Protein AF-A0A7X8VMI7-F1 (afdb_monomer_lite)

Sequence (83 aa):
MKIDELIALAAEQPTRISRRSGVSRSTLKRVKDGTSEPTLSTLREVALALGLDITVHAGAASDPYAAAAARTLIDDSVPENPH

Foldseek 3Di:
DDLLVLLVVCLVCLVQLCVQLVPHSVNSVCVNVVNDDDDPSSSQSSQVSVVHGDDDDDDDPDDPCVVVVVVLVPPPPNPPDDD

Radius of gyration: 20.98 Å; chains: 1; bounding box: 48×22×55 Å

pLDDT: mean 87.64, std 10.99, range [49.16, 96.44]

Structure (mmCIF, N/CA/C/O backbone):
data_AF-A0A7X8VMI7-F1
#
_entry.id   AF-A0A7X8VMI7-F1
#
loop_
_atom_site.group_PDB
_atom_site.id
_atom_site.type_symbol
_atom_site.label_atom_id
_atom_site.label_alt_id
_atom_site.label_comp_id
_atom_site.label_asym_id
_atom_site.label_entity_id
_atom_site.label_seq_id
_atom_site.pdbx_PDB_ins_code
_atom_site.Cartn_x
_atom_site.Cartn_y
_atom_site.Cartn_z
_atom_site.occupancy
_atom_site.B_iso_or_equiv
_atom_site.auth_seq_id
_atom_site.auth_comp_id
_atom_site.auth_asym_id
_atom_site.auth_atom_id
_atom_site.pdbx_PDB_model_num
ATOM 1 N N . MET A 1 1 ? -9.159 0.002 -8.567 1.00 81.94 1 MET A N 1
ATOM 2 C CA . MET A 1 1 ? -8.971 0.906 -7.417 1.00 81.94 1 MET A CA 1
ATOM 3 C C . MET A 1 1 ? -7.480 1.117 -7.218 1.00 81.94 1 MET A C 1
ATOM 5 O O . MET A 1 1 ? -6.743 0.136 -7.249 1.00 81.94 1 MET A O 1
ATOM 9 N N . LYS A 1 2 ? -7.038 2.366 -7.083 1.00 88.81 2 LYS A N 1
ATOM 10 C CA . LYS A 1 2 ? -5.646 2.738 -6.776 1.00 88.81 2 LYS A CA 1
ATOM 11 C C . LYS A 1 2 ? -5.379 2.661 -5.267 1.00 88.81 2 LYS A C 1
ATOM 13 O O . LYS A 1 2 ? -6.319 2.635 -4.474 1.00 88.81 2 LYS A O 1
ATOM 18 N N . ILE A 1 3 ? -4.106 2.659 -4.866 1.00 88.94 3 ILE A N 1
ATOM 19 C CA . ILE A 1 3 ? -3.718 2.669 -3.443 1.00 88.94 3 ILE A CA 1
ATOM 20 C C . ILE A 1 3 ? -4.290 3.907 -2.735 1.00 88.94 3 ILE A C 1
ATOM 22 O O . ILE A 1 3 ? -4.905 3.771 -1.680 1.00 88.94 3 ILE A O 1
ATOM 26 N N . ASP A 1 4 ? -4.188 5.085 -3.351 1.00 89.62 4 ASP A N 1
ATOM 27 C CA . ASP A 1 4 ? -4.686 6.337 -2.762 1.00 89.62 4 ASP A CA 1
ATOM 28 C C . ASP A 1 4 ? -6.200 6.310 -2.516 1.00 89.62 4 ASP A C 1
ATOM 30 O O . ASP A 1 4 ? -6.679 6.790 -1.491 1.00 89.62 4 ASP A O 1
ATOM 34 N N . GLU A 1 5 ? -6.959 5.685 -3.421 1.00 92.75 5 GLU A N 1
ATOM 35 C CA . GLU A 1 5 ? -8.412 5.520 -3.297 1.00 92.75 5 GLU A CA 1
ATOM 36 C C . GLU A 1 5 ? -8.771 4.584 -2.132 1.00 92.75 5 GLU A C 1
ATOM 38 O O . GLU A 1 5 ? -9.664 4.893 -1.341 1.00 92.75 5 GLU A O 1
ATOM 43 N N . LEU A 1 6 ? -8.040 3.472 -1.976 1.00 92.75 6 LEU A N 1
ATOM 44 C CA . LEU A 1 6 ? -8.206 2.550 -0.847 1.00 92.75 6 LEU A CA 1
ATOM 45 C C . LEU A 1 6 ? -7.945 3.258 0.491 1.00 92.75 6 LEU A C 1
ATOM 47 O O . LEU A 1 6 ? -8.701 3.089 1.451 1.00 92.75 6 LEU A O 1
ATOM 51 N N . ILE A 1 7 ? -6.876 4.054 0.561 1.00 92.44 7 ILE A N 1
ATOM 52 C CA . ILE A 1 7 ? -6.499 4.791 1.771 1.00 92.44 7 ILE A CA 1
ATOM 53 C C . ILE A 1 7 ? -7.494 5.915 2.070 1.00 92.44 7 ILE A C 1
ATOM 55 O O . ILE A 1 7 ? -7.844 6.119 3.235 1.00 92.44 7 ILE A O 1
ATOM 59 N N . ALA A 1 8 ? -7.992 6.616 1.050 1.00 92.06 8 ALA A N 1
ATOM 60 C CA . ALA A 1 8 ? -9.029 7.628 1.214 1.00 92.06 8 ALA A CA 1
ATOM 61 C C . ALA A 1 8 ? -10.311 7.021 1.804 1.00 92.06 8 ALA A C 1
ATOM 63 O O . ALA A 1 8 ? -10.803 7.528 2.814 1.00 92.06 8 ALA A O 1
ATOM 64 N N . LEU A 1 9 ? -10.771 5.886 1.263 1.00 93.44 9 LEU A N 1
ATOM 65 C CA . LEU A 1 9 ? -11.929 5.150 1.778 1.00 93.44 9 LEU A CA 1
ATOM 66 C C . LEU A 1 9 ? -11.717 4.702 3.234 1.00 93.44 9 LEU A C 1
ATOM 68 O O . LEU A 1 9 ? -12.597 4.835 4.085 1.00 93.44 9 LEU A O 1
ATOM 72 N N . ALA A 1 10 ? -10.519 4.214 3.560 1.00 91.50 10 ALA A N 1
ATOM 73 C CA . ALA A 1 10 ? -10.170 3.850 4.929 1.00 91.50 10 ALA A CA 1
ATOM 74 C C . ALA A 1 10 ? -10.201 5.053 5.894 1.00 91.50 10 ALA A C 1
ATOM 76 O O . ALA A 1 10 ? -10.578 4.920 7.065 1.00 91.50 10 ALA A O 1
ATOM 77 N N . ALA A 1 11 ? -9.812 6.233 5.408 1.00 88.75 11 ALA A N 1
ATOM 78 C CA . ALA A 1 11 ? -9.737 7.461 6.188 1.00 88.75 11 ALA A CA 1
ATOM 79 C C . ALA A 1 11 ? -11.100 8.110 6.479 1.00 88.75 11 ALA A C 1
ATOM 81 O O . ALA A 1 11 ? -11.156 8.988 7.341 1.00 88.75 11 ALA A O 1
ATOM 82 N N . GLU A 1 12 ? -12.186 7.679 5.832 1.00 91.88 12 GLU A N 1
ATOM 83 C CA . GLU A 1 12 ? -13.553 8.114 6.164 1.00 91.88 12 GLU A CA 1
ATOM 84 C C . GLU A 1 12 ? -13.995 7.612 7.545 1.00 91.88 12 GLU A C 1
ATOM 86 O O . GLU A 1 12 ? -14.756 8.274 8.249 1.00 91.88 12 GLU A O 1
ATOM 91 N N . GLN A 1 13 ? -13.495 6.443 7.966 1.00 92.81 13 GLN A N 1
ATOM 92 C CA . GLN A 1 13 ? -13.853 5.815 9.242 1.00 92.81 13 GLN A CA 1
ATOM 93 C C . GLN A 1 13 ? -12.607 5.364 10.023 1.00 92.81 13 GLN A C 1
ATOM 95 O O . GLN A 1 13 ? -12.459 4.181 10.354 1.00 92.81 13 GLN A O 1
ATOM 100 N N . PRO A 1 14 ? -11.709 6.296 10.389 1.00 90.56 14 PRO A N 1
ATOM 101 C CA . PRO A 1 14 ? -10.354 5.976 10.834 1.00 90.56 14 PRO A CA 1
ATOM 102 C C . PRO A 1 14 ? -10.333 5.182 12.144 1.00 90.56 14 PRO A C 1
ATOM 104 O O . PRO A 1 14 ? -9.495 4.305 12.330 1.00 90.56 14 PRO A O 1
ATOM 107 N N . THR A 1 15 ? -11.277 5.437 13.054 1.00 95.06 15 THR A N 1
ATOM 108 C CA . THR A 1 15 ? -11.412 4.673 14.304 1.00 95.06 15 THR A CA 1
ATOM 109 C C . THR A 1 15 ? -11.854 3.233 14.045 1.00 95.06 15 THR A C 1
ATOM 111 O O . THR A 1 15 ? -11.328 2.307 14.663 1.00 95.06 15 THR A O 1
ATOM 114 N N . ARG A 1 16 ? -12.803 3.027 13.123 1.00 95.56 16 ARG A N 1
ATOM 115 C CA . ARG A 1 16 ? -13.336 1.697 12.796 1.00 95.56 16 ARG A CA 1
ATOM 116 C C . ARG A 1 16 ? -12.288 0.858 12.075 1.00 95.56 16 ARG A C 1
ATOM 118 O O . ARG A 1 16 ? -12.077 -0.292 12.453 1.00 95.56 16 ARG A O 1
ATOM 125 N N . ILE A 1 17 ? -11.615 1.446 11.086 1.00 96.31 17 ILE A N 1
ATOM 126 C CA . ILE A 1 17 ? -10.548 0.772 10.346 1.00 96.31 17 ILE A CA 1
ATOM 127 C C . ILE A 1 17 ? -9.389 0.450 11.270 1.00 96.31 17 ILE A C 1
ATOM 129 O O . ILE A 1 17 ? -8.998 -0.706 11.327 1.00 96.31 17 ILE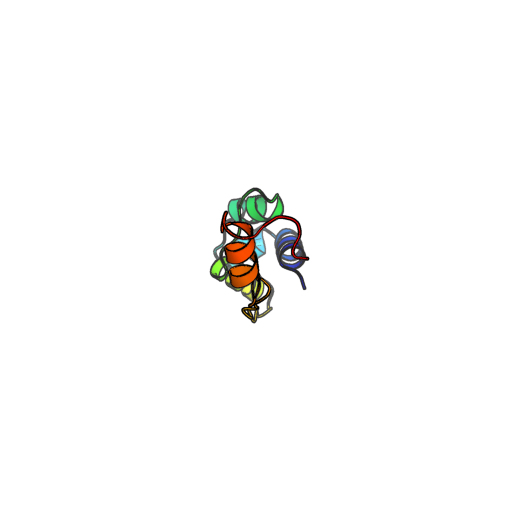 A O 1
ATOM 133 N N . SER A 1 18 ? -8.925 1.407 12.077 1.00 96.06 18 SER A N 1
ATOM 134 C CA . SER A 1 18 ? -7.794 1.168 12.975 1.00 96.06 18 SER A CA 1
ATOM 135 C C . SER A 1 18 ? -8.020 -0.005 13.934 1.00 96.06 18 SER A C 1
ATOM 137 O O . SER A 1 18 ? -7.121 -0.813 14.149 1.00 96.06 18 SER A O 1
ATOM 139 N N . ARG A 1 19 ? -9.243 -0.152 14.462 1.00 9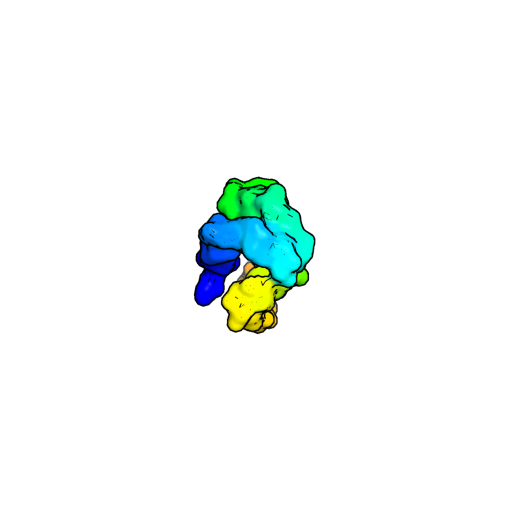6.12 19 ARG A N 1
ATOM 140 C CA . ARG A 1 19 ? -9.612 -1.290 15.319 1.00 96.12 19 ARG A CA 1
ATOM 141 C C . ARG A 1 19 ? -9.668 -2.622 14.572 1.00 96.12 19 ARG A C 1
ATOM 143 O O . ARG A 1 19 ? -9.410 -3.650 15.183 1.00 96.12 19 ARG A O 1
ATOM 150 N N . ARG A 1 20 ? -10.066 -2.614 13.298 1.00 96.44 20 ARG A N 1
ATOM 151 C CA . ARG A 1 20 ? -10.276 -3.829 12.496 1.00 96.44 20 ARG A CA 1
ATOM 152 C C . ARG A 1 20 ? -9.015 -4.314 11.788 1.00 96.44 20 ARG A C 1
ATOM 154 O O . ARG A 1 20 ? -8.863 -5.515 11.646 1.00 96.44 20 ARG A O 1
ATOM 161 N N . SER A 1 21 ? -8.157 -3.401 11.340 1.00 95.12 21 SER A N 1
ATOM 162 C CA . SER A 1 21 ? -6.924 -3.718 10.611 1.00 95.12 21 SER A CA 1
ATOM 163 C C . SER A 1 21 ? -5.692 -3.814 11.513 1.00 95.12 21 SER A C 1
ATOM 165 O O . SER A 1 21 ? -4.618 -4.169 11.048 1.00 95.12 21 SER A O 1
ATOM 167 N N . GLY A 1 22 ? -5.788 -3.389 12.780 1.00 95.06 22 GLY A N 1
ATOM 168 C CA . GLY A 1 22 ? -4.626 -3.254 13.666 1.00 95.06 22 GLY A CA 1
ATOM 169 C C . GLY A 1 22 ? -3.673 -2.110 13.285 1.00 95.06 22 GLY A C 1
ATOM 170 O O . GLY A 1 22 ? -2.711 -1.838 14.002 1.00 95.06 22 GLY A O 1
ATOM 171 N N . VAL A 1 23 ? -3.945 -1.385 12.196 1.00 94.69 23 VAL A N 1
ATOM 172 C CA . VAL A 1 23 ? -3.147 -0.234 11.762 1.00 94.69 23 VAL A CA 1
ATOM 173 C C . VAL A 1 23 ? -3.536 0.981 12.595 1.00 94.69 23 VAL A C 1
ATOM 175 O O . VAL A 1 23 ? -4.707 1.349 12.685 1.00 94.69 23 VAL A O 1
ATOM 178 N N . SER A 1 24 ? -2.570 1.652 13.218 1.00 95.00 24 SER A N 1
ATOM 179 C CA . SER A 1 24 ? -2.876 2.813 14.058 1.00 95.00 24 SER A CA 1
ATOM 180 C C . SER A 1 24 ? -3.443 3.986 13.244 1.00 95.00 24 SER A C 1
ATOM 182 O O . SER A 1 24 ? -3.047 4.232 12.104 1.00 95.00 24 SER A O 1
ATOM 184 N N . ARG A 1 25 ? -4.325 4.787 13.860 1.00 94.38 25 ARG A N 1
ATOM 185 C CA . ARG A 1 25 ? -4.859 6.020 13.242 1.00 94.38 25 ARG A CA 1
ATOM 186 C C . ARG A 1 25 ? -3.761 6.984 12.784 1.00 94.38 25 ARG A C 1
ATOM 188 O O . ARG A 1 25 ? -3.919 7.640 11.761 1.00 94.38 25 ARG A O 1
ATOM 195 N N . SER A 1 26 ? -2.653 7.066 13.528 1.00 94.25 26 SER A N 1
ATOM 196 C CA . SER A 1 26 ? -1.516 7.908 13.146 1.00 94.25 26 SER A CA 1
ATOM 197 C C . SER A 1 26 ? -0.840 7.402 11.872 1.00 94.25 26 SER A C 1
ATOM 199 O O . SER A 1 26 ? -0.461 8.209 11.032 1.00 94.25 26 SER A O 1
ATOM 201 N N . THR A 1 27 ? -0.740 6.084 11.695 1.00 93.50 27 THR A N 1
ATOM 202 C CA . THR A 1 27 ? -0.204 5.473 10.472 1.00 93.50 27 THR A CA 1
ATOM 203 C C . THR A 1 27 ? -1.133 5.704 9.287 1.00 93.50 27 THR A C 1
ATOM 205 O O . THR A 1 27 ? -0.666 6.181 8.261 1.00 93.50 27 THR A O 1
ATOM 208 N N . LEU A 1 28 ? -2.446 5.490 9.444 1.00 92.50 28 LEU A N 1
ATOM 209 C CA . LEU A 1 28 ? -3.429 5.794 8.391 1.00 92.50 28 LEU A CA 1
ATOM 210 C C . LEU A 1 28 ? -3.360 7.262 7.949 1.00 92.50 28 LEU A C 1
ATOM 212 O O . LEU A 1 28 ? -3.383 7.547 6.755 1.00 92.50 28 LEU A O 1
ATOM 216 N N . LYS A 1 29 ? -3.222 8.192 8.905 1.00 92.81 29 LYS A N 1
ATOM 217 C CA . LYS A 1 29 ? -3.044 9.617 8.607 1.00 92.81 29 LYS A CA 1
ATOM 218 C C . LYS A 1 29 ? -1.747 9.885 7.841 1.00 92.81 29 LYS A C 1
ATOM 220 O O . LYS A 1 29 ? -1.796 10.571 6.831 1.00 92.81 29 LYS A O 1
ATOM 225 N N . ARG A 1 30 ? -0.611 9.331 8.280 1.00 93.00 30 ARG A N 1
ATOM 226 C CA . ARG A 1 30 ? 0.675 9.535 7.591 1.00 93.00 30 ARG A CA 1
ATOM 227 C C . ARG A 1 30 ? 0.662 9.018 6.157 1.00 93.00 30 ARG A C 1
ATOM 229 O O . ARG A 1 30 ? 1.189 9.701 5.285 1.00 93.00 30 ARG A O 1
ATOM 236 N N . VAL A 1 31 ? 0.051 7.853 5.934 1.00 92.38 31 VAL A N 1
ATOM 237 C CA . VAL A 1 31 ? -0.100 7.258 4.600 1.00 92.38 31 VAL A CA 1
ATOM 238 C C . VAL A 1 31 ? -1.004 8.125 3.723 1.00 92.38 31 VAL A C 1
ATOM 240 O O . VAL A 1 31 ? -0.626 8.454 2.608 1.00 92.38 31 VAL A O 1
ATOM 243 N N . LYS A 1 32 ? -2.152 8.579 4.244 1.00 91.19 32 LYS A N 1
ATOM 244 C CA . LYS A 1 32 ? -3.045 9.506 3.527 1.00 91.19 32 LYS A CA 1
ATOM 245 C C . LYS A 1 32 ? -2.346 10.814 3.143 1.00 91.19 32 LYS A C 1
ATOM 247 O O . LYS A 1 32 ? -2.555 11.322 2.050 1.00 91.19 32 LYS A O 1
ATOM 252 N N . ASP A 1 33 ? -1.548 11.360 4.055 1.00 92.81 33 ASP A N 1
ATOM 253 C CA . ASP A 1 33 ? -0.844 12.627 3.858 1.00 92.81 33 ASP A CA 1
ATOM 254 C C . ASP A 1 33 ? 0.424 12.465 2.984 1.00 92.81 33 ASP A C 1
ATOM 256 O O . ASP A 1 33 ? 1.154 13.434 2.793 1.00 92.81 33 ASP A O 1
ATOM 260 N N . GLY A 1 34 ? 0.729 11.257 2.483 1.00 90.94 34 GLY A N 1
ATOM 261 C CA . GLY A 1 34 ? 1.913 10.983 1.654 1.00 90.94 34 GLY A CA 1
ATOM 262 C C . GLY A 1 34 ? 3.246 11.042 2.411 1.00 90.94 34 GLY A C 1
ATOM 263 O O . GLY A 1 34 ? 4.313 11.076 1.812 1.00 90.94 34 GLY A O 1
ATOM 264 N N . THR A 1 35 ? 3.203 11.063 3.745 1.00 94.25 35 THR A N 1
ATOM 265 C CA . THR A 1 35 ? 4.395 11.174 4.612 1.00 94.25 35 THR A CA 1
ATOM 266 C C . THR A 1 35 ? 4.990 9.818 5.002 1.00 94.25 35 THR A C 1
ATOM 268 O O . THR A 1 35 ? 6.012 9.759 5.683 1.00 94.25 35 THR A O 1
ATOM 271 N N . SER A 1 36 ? 4.334 8.719 4.624 1.00 92.69 36 SER A N 1
ATOM 272 C CA . SER A 1 36 ? 4.795 7.354 4.870 1.00 92.69 36 SER A CA 1
ATOM 273 C C . SER A 1 36 ? 4.247 6.426 3.800 1.00 92.69 36 SER A C 1
ATOM 275 O O . SER A 1 36 ? 3.038 6.374 3.598 1.00 92.69 36 SER A O 1
ATOM 277 N N . GLU A 1 37 ? 5.120 5.620 3.209 1.00 92.00 37 GLU A N 1
ATOM 278 C CA . GLU A 1 37 ? 4.708 4.550 2.303 1.00 92.00 37 GLU A CA 1
ATOM 279 C C . GLU A 1 37 ? 4.175 3.347 3.104 1.00 92.00 37 GLU A C 1
ATOM 281 O O . GLU A 1 37 ? 4.814 2.922 4.076 1.00 92.00 37 GLU A O 1
ATOM 286 N N . PRO A 1 38 ? 2.999 2.795 2.762 1.00 92.75 38 PRO A N 1
ATOM 287 C CA . PRO A 1 38 ? 2.463 1.609 3.412 1.00 92.75 38 PRO A CA 1
ATOM 288 C C . PRO A 1 38 ? 3.131 0.336 2.879 1.00 92.75 38 PRO A C 1
ATOM 290 O O . PRO A 1 38 ? 3.425 0.202 1.693 1.00 92.75 38 PRO A O 1
ATOM 293 N N . THR A 1 39 ? 3.306 -0.665 3.743 1.00 93.88 39 THR A N 1
ATOM 294 C CA . THR A 1 39 ? 3.713 -2.005 3.294 1.00 93.88 39 THR A CA 1
ATOM 295 C C . THR A 1 39 ? 2.556 -2.721 2.589 1.00 93.88 39 THR A C 1
ATOM 297 O O . THR A 1 39 ? 1.386 -2.449 2.867 1.00 93.88 39 THR A O 1
ATOM 300 N N . LEU A 1 40 ? 2.856 -3.729 1.758 1.00 92.94 40 LEU A N 1
ATOM 301 C CA . LEU A 1 40 ? 1.819 -4.596 1.174 1.00 92.94 40 LEU A CA 1
ATOM 302 C C . LEU A 1 40 ? 0.951 -5.276 2.245 1.00 92.94 40 LEU A C 1
ATOM 304 O O . LEU A 1 40 ? -0.257 -5.408 2.066 1.00 92.94 40 LEU A O 1
ATOM 308 N N . SER A 1 41 ? 1.545 -5.661 3.381 1.00 93.44 41 SER A N 1
ATOM 309 C CA . SER A 1 41 ? 0.792 -6.194 4.520 1.00 93.44 41 SER A CA 1
ATOM 310 C C . SER A 1 41 ? -0.175 -5.160 5.099 1.00 93.44 41 SER A C 1
ATOM 312 O O . SER A 1 41 ? -1.341 -5.470 5.302 1.00 93.44 41 SER A O 1
ATOM 314 N N . THR A 1 42 ? 0.266 -3.912 5.276 1.00 94.31 42 THR A N 1
ATOM 315 C CA . THR A 1 42 ? -0.587 -2.810 5.749 1.00 94.31 42 THR A CA 1
ATOM 316 C C . THR A 1 42 ? -1.761 -2.579 4.799 1.00 94.31 42 THR A C 1
ATOM 318 O O . THR A 1 42 ? -2.898 -2.450 5.250 1.00 94.31 42 THR A O 1
ATOM 321 N N . LEU A 1 43 ? -1.507 -2.564 3.486 1.00 94.62 43 LEU A N 1
ATOM 322 C CA . LEU A 1 43 ? -2.556 -2.421 2.472 1.00 94.62 43 LEU A CA 1
ATOM 323 C C . LEU A 1 43 ? -3.572 -3.563 2.551 1.00 94.62 43 LEU A C 1
ATOM 325 O O . LEU A 1 43 ? -4.778 -3.310 2.524 1.00 94.62 43 LEU A O 1
ATOM 329 N N . ARG A 1 44 ? -3.098 -4.805 2.713 1.00 95.38 44 ARG A N 1
ATOM 330 C CA . ARG A 1 44 ? -3.961 -5.980 2.862 1.00 95.38 44 ARG A CA 1
ATOM 331 C C . ARG A 1 44 ? -4.860 -5.879 4.092 1.00 95.38 44 ARG A C 1
ATOM 333 O O . ARG A 1 44 ? -6.068 -6.043 3.961 1.00 95.38 44 ARG A O 1
ATOM 340 N N . GLU A 1 45 ? -4.304 -5.560 5.259 1.00 95.69 45 GLU A N 1
ATOM 341 C CA . GLU A 1 45 ? -5.085 -5.436 6.499 1.00 95.69 45 GLU A CA 1
ATOM 342 C C . GLU A 1 45 ? -6.157 -4.341 6.404 1.00 95.69 45 GLU A C 1
ATOM 344 O O . GLU A 1 45 ? -7.289 -4.503 6.869 1.00 95.69 45 GLU A O 1
ATOM 349 N N . VAL A 1 46 ? -5.829 -3.217 5.761 1.00 95.56 46 VAL A N 1
ATOM 350 C CA . VAL A 1 46 ? -6.787 -2.130 5.525 1.00 95.56 46 VAL A CA 1
ATOM 351 C C . VAL A 1 46 ? -7.905 -2.566 4.575 1.00 95.56 46 VAL A C 1
ATOM 353 O O . VAL A 1 46 ? -9.075 -2.310 4.870 1.00 95.56 46 VAL A O 1
ATOM 356 N N . ALA A 1 47 ? -7.585 -3.258 3.479 1.00 95.56 47 ALA A N 1
ATOM 357 C CA . ALA A 1 47 ? -8.594 -3.788 2.562 1.00 95.56 47 ALA A CA 1
ATOM 358 C C . ALA A 1 47 ? -9.518 -4.808 3.239 1.00 95.56 47 ALA A C 1
ATOM 360 O O . ALA A 1 47 ? -10.739 -4.673 3.145 1.00 95.56 47 ALA A O 1
ATOM 361 N N . LEU A 1 48 ? -8.976 -5.746 4.019 1.00 95.75 48 LEU A N 1
ATOM 362 C CA . LEU A 1 48 ? -9.782 -6.715 4.770 1.00 95.75 48 LEU A CA 1
ATOM 363 C C . LEU A 1 48 ? -10.709 -6.020 5.787 1.00 95.75 48 LEU A C 1
ATOM 365 O O . LEU A 1 48 ? -11.881 -6.380 5.939 1.00 95.75 48 LEU A O 1
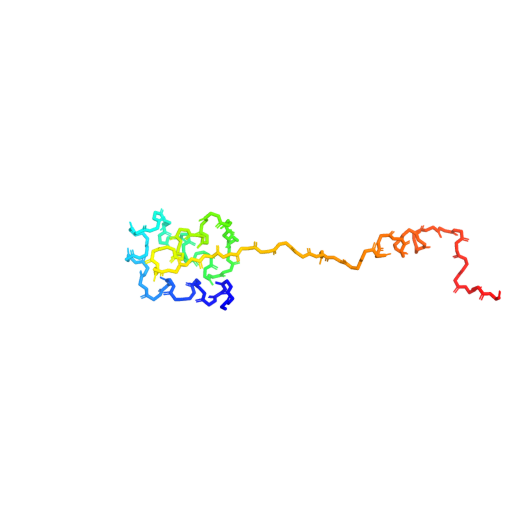ATOM 369 N N . ALA A 1 49 ? -10.245 -4.951 6.442 1.00 96.38 49 ALA A N 1
ATOM 370 C CA . ALA A 1 49 ? -11.081 -4.129 7.322 1.00 96.38 49 ALA A CA 1
ATOM 371 C C . ALA A 1 49 ? -12.221 -3.388 6.586 1.00 96.38 49 ALA A C 1
ATOM 373 O O . ALA A 1 49 ? -13.240 -3.041 7.204 1.00 96.38 49 ALA A O 1
ATOM 374 N N . LEU A 1 50 ? -12.080 -3.182 5.278 1.00 95.12 50 LEU A N 1
ATOM 375 C CA . LEU A 1 50 ? -13.104 -2.646 4.380 1.00 95.12 50 LEU A CA 1
ATOM 376 C C . LEU A 1 50 ? -13.978 -3.738 3.737 1.00 95.12 50 LEU A C 1
ATOM 378 O O . LEU A 1 50 ? -14.984 -3.403 3.122 1.00 95.12 50 LEU A O 1
ATOM 382 N N . GLY A 1 51 ? -13.660 -5.022 3.935 1.00 95.06 51 GLY A N 1
ATOM 383 C CA . GLY A 1 51 ? -14.365 -6.141 3.296 1.00 95.06 51 GLY A CA 1
ATOM 384 C C . GLY A 1 51 ? -13.928 -6.392 1.851 1.00 95.06 51 GLY A C 1
ATOM 385 O O . GLY A 1 51 ? -14.692 -6.948 1.069 1.00 95.06 51 GLY A O 1
ATOM 386 N N . LEU A 1 52 ? -12.720 -5.957 1.498 1.00 94.69 52 LEU A N 1
ATOM 387 C CA . LEU A 1 52 ? -12.108 -6.107 0.183 1.00 94.69 52 LEU A CA 1
ATOM 388 C C . LEU A 1 52 ? -10.922 -7.074 0.271 1.00 94.69 52 LEU A C 1
ATOM 390 O O . LEU A 1 52 ? -10.319 -7.226 1.333 1.00 94.69 52 LEU A O 1
ATOM 394 N N . ASP A 1 53 ? -10.554 -7.669 -0.859 1.00 91.81 53 ASP A N 1
ATOM 395 C CA . ASP A 1 53 ? -9.301 -8.413 -1.009 1.00 91.81 53 ASP A CA 1
ATOM 396 C C . ASP A 1 53 ? -8.399 -7.725 -2.045 1.00 91.81 53 ASP A C 1
ATOM 398 O O . ASP A 1 53 ? -8.880 -6.996 -2.919 1.00 91.81 53 ASP A O 1
ATOM 402 N N . ILE A 1 54 ? -7.086 -7.931 -1.931 1.00 91.06 54 ILE A N 1
ATOM 403 C CA . ILE A 1 54 ? -6.084 -7.350 -2.830 1.00 91.06 54 ILE A CA 1
ATOM 404 C C . ILE A 1 54 ? -5.313 -8.476 -3.509 1.00 91.06 54 ILE A C 1
ATOM 406 O O . ILE A 1 54 ? -4.684 -9.302 -2.852 1.00 91.06 54 ILE A O 1
ATOM 410 N N . THR A 1 55 ? -5.277 -8.444 -4.840 1.00 90.50 55 THR A N 1
ATOM 411 C CA . THR A 1 55 ? -4.325 -9.224 -5.639 1.00 90.50 55 THR A CA 1
ATOM 412 C C . THR A 1 55 ? -3.244 -8.292 -6.174 1.00 90.50 55 THR A C 1
ATOM 414 O O . THR A 1 55 ? -3.547 -7.239 -6.733 1.00 90.50 55 THR A O 1
ATOM 417 N N . VAL A 1 56 ? -1.979 -8.664 -5.981 1.00 88.94 56 VAL A N 1
ATOM 418 C CA . VAL A 1 56 ? -0.819 -7.891 -6.442 1.00 88.94 56 VAL A CA 1
ATOM 419 C C . VAL A 1 56 ? -0.147 -8.654 -7.573 1.00 88.94 56 VAL A C 1
ATOM 421 O O . VAL A 1 56 ? 0.134 -9.843 -7.437 1.00 88.94 56 VAL A O 1
ATOM 424 N N . HIS A 1 57 ? 0.142 -7.958 -8.669 1.00 88.38 57 HIS A N 1
ATOM 425 C CA . HIS A 1 57 ? 0.893 -8.500 -9.794 1.00 88.38 57 HIS A CA 1
ATOM 426 C C . HIS A 1 57 ? 2.192 -7.721 -9.955 1.00 88.38 57 HIS A C 1
ATOM 428 O O . HIS A 1 57 ? 2.186 -6.490 -9.969 1.00 88.38 57 HIS A O 1
ATOM 434 N N . ALA A 1 58 ? 3.303 -8.442 -10.081 1.00 86.56 58 ALA A N 1
ATOM 435 C CA . ALA A 1 58 ? 4.564 -7.845 -10.488 1.00 86.56 58 ALA A CA 1
ATOM 436 C C . ALA A 1 58 ? 4.568 -7.671 -12.014 1.00 86.56 58 ALA A C 1
ATOM 438 O O . ALA A 1 58 ? 4.184 -8.583 -12.746 1.00 86.56 58 ALA A O 1
ATOM 439 N N . GLY A 1 59 ? 4.999 -6.501 -12.478 1.00 86.31 59 GLY A N 1
ATOM 440 C CA . GLY A 1 59 ? 5.232 -6.203 -13.890 1.00 86.31 59 GLY A CA 1
ATOM 441 C C . GLY A 1 59 ? 6.695 -5.850 -14.136 1.00 86.31 59 GLY A C 1
ATOM 442 O O . GLY A 1 59 ? 7.453 -5.622 -13.190 1.00 86.31 59 GLY A O 1
ATOM 443 N N . ALA A 1 60 ? 7.096 -5.798 -15.406 1.00 85.19 60 ALA A N 1
ATOM 444 C CA . AL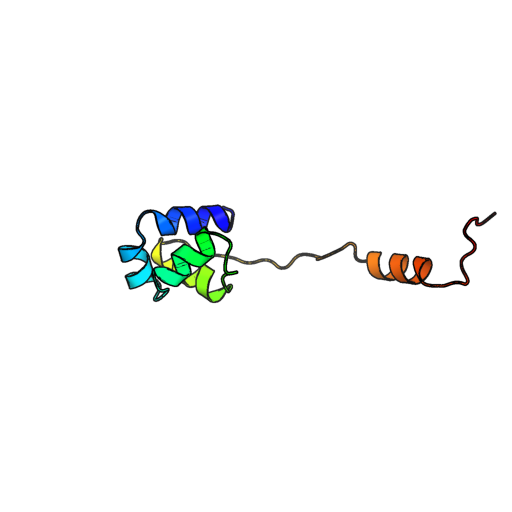A A 1 60 ? 8.419 -5.311 -15.771 1.00 85.19 60 ALA A CA 1
ATOM 445 C C . ALA A 1 60 ? 8.576 -3.854 -15.301 1.00 85.19 60 ALA A C 1
ATOM 447 O O . ALA A 1 60 ? 7.777 -2.993 -15.663 1.00 85.19 60 ALA A O 1
ATOM 448 N N . ALA A 1 61 ? 9.591 -3.590 -14.476 1.00 83.94 61 ALA A N 1
ATOM 449 C CA . ALA A 1 61 ? 9.858 -2.249 -13.954 1.00 83.94 61 ALA A CA 1
ATOM 450 C C . ALA A 1 61 ? 10.439 -1.300 -15.018 1.00 83.94 61 ALA A C 1
ATOM 452 O O . ALA A 1 61 ? 10.410 -0.086 -14.850 1.00 83.94 61 ALA A O 1
ATOM 453 N N . SER A 1 62 ? 10.984 -1.857 -16.100 1.00 84.69 62 SER A N 1
ATOM 454 C CA . SER A 1 62 ? 11.523 -1.131 -17.244 1.00 84.69 62 SER A CA 1
ATOM 455 C C . SER A 1 62 ? 11.456 -2.014 -18.490 1.00 84.69 62 SER A C 1
ATOM 457 O O . SER A 1 62 ? 11.162 -3.210 -18.394 1.00 84.69 62 SER A O 1
ATOM 459 N N . ASP A 1 63 ? 11.758 -1.427 -19.645 1.00 86.44 63 ASP A N 1
ATOM 460 C CA . ASP A 1 63 ? 11.995 -2.172 -20.877 1.00 86.44 63 ASP A CA 1
ATOM 461 C C . ASP A 1 63 ? 13.099 -3.230 -20.629 1.00 86.44 63 ASP A C 1
ATOM 463 O O . ASP A 1 63 ? 14.154 -2.892 -20.077 1.00 86.44 63 ASP A O 1
ATOM 467 N N . PRO A 1 64 ? 12.896 -4.510 -21.000 1.00 82.31 64 PRO A N 1
ATOM 468 C CA . PRO A 1 64 ? 13.907 -5.557 -20.825 1.00 82.31 64 PRO A CA 1
ATOM 469 C C . PRO A 1 64 ? 15.249 -5.240 -21.514 1.00 82.31 64 PRO A C 1
ATOM 471 O O . PRO A 1 64 ? 16.294 -5.721 -21.070 1.00 82.31 64 PRO A O 1
ATOM 474 N N . TYR A 1 65 ? 15.247 -4.404 -22.552 1.00 84.69 65 TYR A N 1
ATOM 475 C CA . TYR A 1 65 ? 16.435 -3.936 -23.263 1.00 84.69 65 TYR A CA 1
ATOM 476 C C . TYR A 1 65 ? 17.036 -2.657 -22.669 1.00 84.69 65 TYR A C 1
ATOM 478 O O . 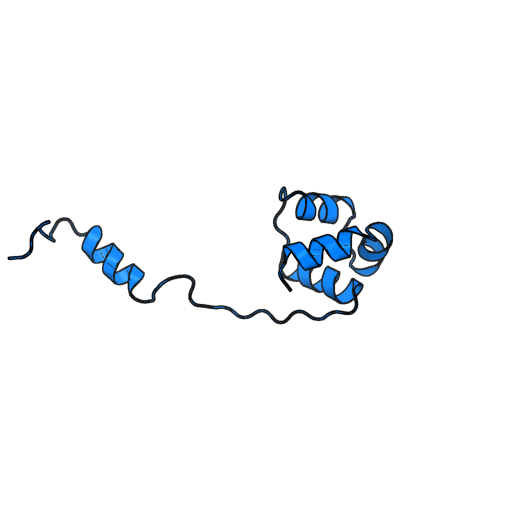TYR A 1 65 ? 18.143 -2.285 -23.059 1.00 84.69 65 TYR A O 1
ATOM 486 N N . ALA A 1 66 ? 16.388 -2.008 -21.693 1.00 88.12 66 ALA A N 1
ATOM 487 C CA . ALA A 1 66 ? 16.900 -0.781 -21.074 1.00 88.12 66 ALA A CA 1
ATOM 488 C C . ALA A 1 66 ? 18.308 -0.971 -20.494 1.00 88.12 66 ALA A C 1
ATOM 490 O O . ALA A 1 66 ? 19.161 -0.100 -20.631 1.00 88.12 66 ALA A O 1
ATOM 491 N N . ALA A 1 67 ? 18.587 -2.135 -19.901 1.00 81.81 67 ALA A N 1
ATOM 492 C CA . ALA A 1 67 ? 19.920 -2.454 -19.398 1.00 81.81 67 ALA A CA 1
ATOM 493 C C . ALA A 1 67 ? 20.960 -2.611 -20.522 1.00 81.81 67 ALA A C 1
ATOM 495 O O . ALA A 1 67 ? 22.131 -2.307 -20.316 1.00 81.81 67 ALA A O 1
ATOM 496 N N . ALA A 1 68 ? 20.569 -3.109 -21.700 1.00 82.62 68 ALA A N 1
ATOM 497 C CA . ALA A 1 68 ? 21.459 -3.192 -22.858 1.00 82.62 68 ALA A CA 1
ATOM 498 C C . ALA A 1 68 ? 21.739 -1.795 -23.427 1.00 82.62 68 ALA A C 1
ATOM 500 O O . ALA A 1 68 ? 22.901 -1.431 -23.574 1.00 82.62 68 ALA A O 1
ATOM 501 N N . ALA A 1 69 ? 20.695 -0.987 -23.625 1.00 84.56 69 ALA A N 1
ATOM 502 C CA . ALA A 1 69 ? 20.821 0.398 -24.070 1.00 84.56 69 ALA A CA 1
ATOM 503 C C . ALA A 1 69 ? 21.686 1.240 -23.115 1.00 84.56 69 ALA A C 1
ATOM 505 O O . ALA A 1 69 ? 22.570 1.964 -23.562 1.00 84.56 69 ALA A O 1
ATOM 506 N N . ALA A 1 70 ? 21.497 1.098 -21.798 1.00 86.12 70 ALA A N 1
ATOM 507 C CA . ALA A 1 70 ? 22.311 1.793 -20.802 1.00 86.12 70 ALA A CA 1
ATOM 508 C C . ALA A 1 70 ? 23.799 1.428 -20.903 1.00 86.12 70 ALA A C 1
ATOM 510 O O . ALA A 1 70 ? 24.642 2.307 -20.780 1.00 86.12 70 ALA A O 1
ATOM 511 N N . ARG A 1 71 ? 24.136 0.155 -21.166 1.00 82.56 71 ARG A N 1
ATOM 512 C CA . ARG A 1 71 ? 25.534 -0.253 -21.381 1.00 82.56 71 ARG A CA 1
ATOM 513 C C . ARG A 1 71 ? 26.122 0.401 -22.625 1.00 82.56 71 ARG A C 1
ATOM 515 O O . ARG A 1 71 ? 27.224 0.911 -22.538 1.00 82.56 71 ARG A O 1
ATOM 522 N N . THR A 1 72 ? 25.378 0.441 -23.730 1.00 85.69 72 THR A N 1
ATOM 523 C CA . THR A 1 72 ? 25.803 1.135 -24.957 1.00 85.69 72 THR A CA 1
ATOM 524 C C . THR A 1 72 ? 26.050 2.625 -24.720 1.00 85.69 72 THR A C 1
ATOM 526 O O . THR A 1 72 ? 27.003 3.164 -25.255 1.00 85.69 72 THR A O 1
ATOM 529 N N . LEU A 1 73 ? 25.220 3.287 -23.909 1.00 81.88 73 LEU A N 1
ATOM 530 C CA . LEU A 1 73 ? 25.379 4.713 -23.596 1.00 81.88 73 LEU A CA 1
ATOM 531 C C . LEU A 1 73 ? 26.536 5.010 -22.626 1.00 81.88 73 LEU A C 1
ATOM 533 O O . LEU A 1 73 ? 27.068 6.112 -22.652 1.00 81.88 73 LEU A O 1
ATOM 537 N N . ILE A 1 74 ? 26.876 4.071 -21.737 1.00 82.44 74 ILE A N 1
ATOM 538 C CA . ILE A 1 74 ? 27.970 4.215 -20.755 1.00 82.44 74 ILE A CA 1
ATOM 539 C C . ILE A 1 74 ? 29.324 3.819 -21.363 1.00 82.44 74 ILE A C 1
ATOM 541 O O . ILE A 1 74 ? 30.367 4.221 -20.856 1.00 82.44 74 ILE A O 1
ATOM 545 N N . ASP A 1 75 ? 29.322 3.003 -22.414 1.00 80.25 75 ASP A N 1
ATOM 546 C CA . ASP A 1 75 ? 30.541 2.575 -23.084 1.00 80.25 75 ASP A CA 1
ATOM 547 C C . ASP A 1 75 ? 31.128 3.729 -23.921 1.00 80.25 75 ASP A C 1
ATOM 549 O O . ASP A 1 75 ? 30.637 4.033 -25.008 1.00 80.25 75 ASP A O 1
ATOM 553 N N . ASP A 1 76 ? 32.210 4.343 -23.421 1.00 63.16 76 ASP A N 1
ATOM 554 C CA . ASP A 1 76 ? 33.002 5.409 -24.073 1.00 63.16 76 ASP A CA 1
ATOM 555 C C . ASP A 1 76 ? 33.513 5.032 -25.483 1.00 63.16 76 ASP A C 1
ATOM 557 O O . ASP A 1 76 ? 34.064 5.871 -26.200 1.00 63.16 76 ASP A O 1
ATOM 561 N N . SER A 1 77 ? 33.371 3.768 -25.895 1.00 63.06 77 SER A N 1
ATOM 562 C CA . SER A 1 77 ? 33.768 3.281 -27.216 1.00 63.06 77 SER A CA 1
ATOM 563 C C . SER A 1 77 ? 32.677 3.362 -28.296 1.00 63.06 77 SER A C 1
ATOM 565 O O . SER A 1 77 ? 32.951 3.025 -29.451 1.00 63.06 77 SER A O 1
ATOM 567 N N . VAL A 1 78 ? 31.473 3.859 -27.982 1.00 57.25 78 VAL A N 1
ATOM 568 C CA . VAL A 1 78 ? 30.439 4.162 -28.987 1.00 57.25 78 VAL A CA 1
ATOM 569 C C . VAL A 1 78 ? 30.593 5.617 -29.451 1.00 57.25 78 VAL A C 1
ATOM 571 O O . VAL A 1 78 ? 30.270 6.532 -28.694 1.00 57.25 78 VAL A O 1
ATOM 574 N N . PRO A 1 79 ? 31.080 5.886 -30.680 1.00 56.88 79 PRO A N 1
ATOM 575 C CA . PRO A 1 79 ? 31.154 7.255 -31.177 1.00 56.88 79 PRO A CA 1
ATOM 576 C C . PRO A 1 79 ? 29.743 7.847 -31.288 1.00 56.88 79 PRO A C 1
ATOM 578 O O . PRO A 1 79 ? 28.825 7.168 -31.748 1.00 56.88 79 PRO A O 1
ATOM 581 N N . GLU A 1 80 ? 29.577 9.128 -30.929 1.00 56.81 80 GLU A N 1
ATOM 582 C CA . GLU A 1 80 ? 28.282 9.840 -30.974 1.00 56.81 80 GLU A CA 1
ATOM 583 C C . GLU A 1 80 ? 27.606 9.819 -32.361 1.00 56.81 80 GLU A C 1
ATOM 585 O O . GLU A 1 80 ? 26.425 10.143 -32.477 1.00 56.81 80 GLU A O 1
ATOM 590 N N . ASN A 1 81 ? 28.327 9.429 -33.419 1.00 55.72 81 ASN A N 1
ATOM 591 C CA . ASN A 1 81 ? 27.814 9.359 -34.779 1.00 55.72 81 ASN A CA 1
ATOM 592 C C . ASN A 1 81 ? 28.323 8.097 -35.513 1.00 55.72 81 ASN A C 1
ATOM 594 O O . ASN A 1 81 ? 29.448 8.100 -36.024 1.00 55.72 81 ASN A O 1
ATOM 598 N N . PRO A 1 82 ? 27.539 7.004 -35.564 1.00 53.34 82 PRO A N 1
ATOM 599 C CA . PRO A 1 82 ? 27.884 5.835 -36.361 1.00 53.34 82 PRO A CA 1
ATOM 600 C C . PRO A 1 82 ? 27.537 6.115 -37.832 1.00 53.34 82 PRO A C 1
ATOM 602 O O . PRO A 1 82 ? 26.362 6.183 -38.193 1.00 53.34 82 PRO A O 1
ATOM 605 N N . HIS A 1 83 ? 28.563 6.331 -38.660 1.00 49.16 83 HIS A N 1
ATOM 606 C CA . HIS A 1 83 ? 28.441 6.424 -40.121 1.00 49.16 83 HIS A CA 1
ATOM 607 C C . HIS A 1 83 ? 28.229 5.054 -40.769 1.00 49.16 83 HIS A C 1
ATOM 609 O O . HIS A 1 83 ? 28.884 4.085 -40.322 1.00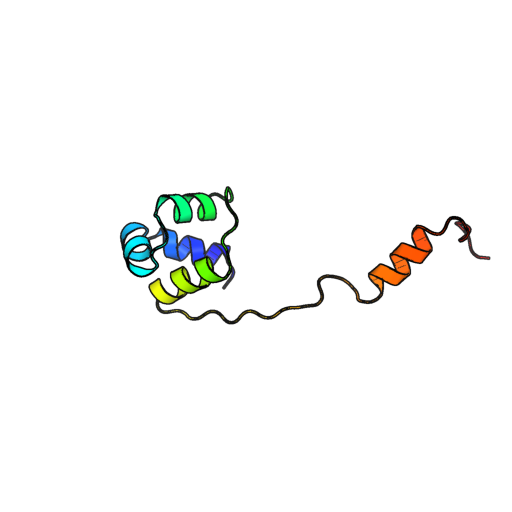 49.16 83 HIS A O 1
#

Secondary structure (DSSP, 8-state):
--HHHHHHHHHTSHHHHHHHH---HHHHHHHHTTSSPPPHHHHHHHHHHHT---------SS-TTHHHHHHHHH-TTS-SS--